Protein AF-A0A7Y9ARU5-F1 (afdb_monomer)

Foldseek 3Di:
DVVVVVVVVVPPPPDDDPVNVVVVCVVVVVVCVVCVVVVVVVLQVVLVVVQQVLQVVVVVQQVVCCVVPVFGQAQVQEAEDDAPPDHDPRHHYRYHDPQWDDWGKHDDDRKIKIWTQGPSRWIWIDMPPDPGIDTDPDHD

Nearest PDB structures (foldseek):
  4ok2-assembly1_B  TM=8.981E-01  e=3.020E+00  Saccharophagus degradans 2-40
  6iei-assembly1_A-2  TM=7.283E-01  e=8.000E+00  Borreliella burgdorferi B31
  6htn-assembly1_B  TM=4.972E-01  e=3.222E+00  Kordia periserrulae
  5mxc-assembly1_A-2  TM=4.533E-01  e=6.584E+00  Aleuria aurantia

Solvent-accessible surface area (backbone atoms only — not comparable to full-atom values): 7940 Å² total; per-residue (Å²): 120,72,72,63,59,57,57,63,59,72,78,64,73,84,69,86,51,72,66,58,56,49,54,51,52,50,53,52,46,58,51,44,67,60,46,50,63,54,51,53,51,53,51,33,52,50,14,45,53,48,19,47,51,50,38,51,52,46,47,54,54,45,54,50,44,23,70,78,64,78,43,67,63,56,52,86,28,63,42,74,29,79,71,57,100,74,64,60,93,81,48,49,61,39,70,66,57,94,43,37,75,52,69,36,53,33,51,50,97,92,40,42,29,38,16,17,32,13,68,62,71,50,25,29,33,38,39,75,90,48,100,53,80,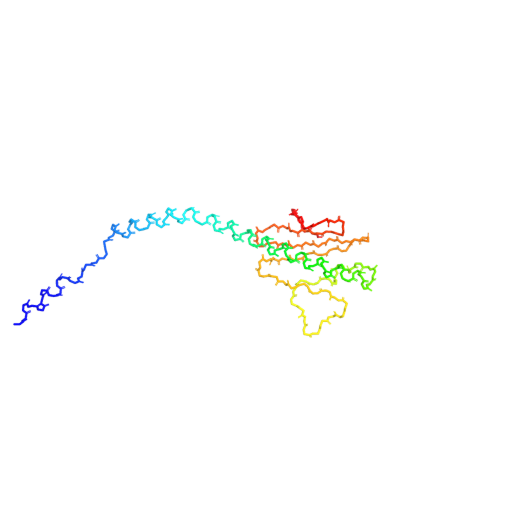39,82,41,97,61,77,82

Structure (mmCIF, N/CA/C/O backbone):
data_AF-A0A7Y9ARU5-F1
#
_entry.id   AF-A0A7Y9ARU5-F1
#
loop_
_atom_site.group_PDB
_atom_site.id
_atom_site.type_symbol
_atom_site.label_atom_id
_atom_site.label_alt_id
_atom_site.label_comp_id
_atom_site.label_asym_id
_atom_site.label_entity_id
_atom_site.label_seq_id
_atom_site.pdbx_PDB_ins_code
_atom_site.Cartn_x
_atom_site.Cartn_y
_atom_site.Cartn_z
_atom_site.occupancy
_atom_site.B_iso_or_equiv
_atom_site.auth_seq_id
_atom_site.auth_comp_id
_atom_site.auth_asym_id
_atom_site.auth_atom_id
_atom_site.pdbx_PDB_model_num
ATOM 1 N N . MET A 1 1 ? -63.548 -16.971 34.847 1.00 57.19 1 MET A N 1
ATOM 2 C CA . MET A 1 1 ? -62.427 -17.044 33.874 1.00 57.19 1 MET A CA 1
ATOM 3 C C . MET A 1 1 ? -61.653 -15.729 33.712 1.00 57.19 1 MET A C 1
ATOM 5 O O . MET A 1 1 ? -60.460 -15.797 33.456 1.00 57.19 1 MET A O 1
ATOM 9 N N . LEU A 1 2 ? -62.261 -14.554 33.930 1.00 60.12 2 LEU A N 1
ATOM 10 C CA . LEU A 1 2 ? -61.617 -13.236 33.751 1.00 60.12 2 LEU A CA 1
ATOM 11 C C . LEU A 1 2 ? -60.427 -12.928 34.691 1.00 60.12 2 LEU A C 1
ATOM 13 O O . LEU A 1 2 ? -59.527 -12.186 34.312 1.00 60.12 2 LEU A O 1
ATOM 17 N N . ALA A 1 3 ? -60.368 -13.526 35.887 1.00 61.88 3 ALA A N 1
ATOM 18 C CA . ALA A 1 3 ? -59.296 -13.262 36.858 1.00 61.88 3 ALA A CA 1
ATOM 19 C C . ALA A 1 3 ? -57.923 -13.844 36.459 1.00 61.88 3 ALA A C 1
ATOM 21 O O . ALA A 1 3 ? -56.889 -13.293 36.824 1.00 61.88 3 ALA A O 1
ATOM 22 N N . ARG A 1 4 ? -57.893 -14.933 35.674 1.00 62.75 4 ARG A N 1
ATOM 23 C CA . ARG A 1 4 ? -56.636 -15.553 35.209 1.00 62.75 4 ARG A CA 1
ATOM 24 C C . ARG A 1 4 ? -55.975 -14.772 34.070 1.00 62.75 4 ARG A C 1
ATOM 26 O O . ARG A 1 4 ? -54.759 -14.810 33.948 1.00 62.75 4 ARG A O 1
ATOM 33 N N . ILE A 1 5 ? -56.762 -14.034 33.284 1.00 65.19 5 ILE A N 1
ATOM 34 C CA . ILE A 1 5 ? -56.255 -13.219 32.171 1.00 65.19 5 ILE A CA 1
ATOM 35 C C . ILE A 1 5 ? -55.557 -11.955 32.698 1.00 65.19 5 ILE A C 1
ATOM 37 O O . ILE A 1 5 ? -54.497 -11.605 32.197 1.00 65.19 5 ILE A O 1
ATOM 41 N N . ARG A 1 6 ? -56.072 -11.331 33.772 1.00 64.81 6 ARG A N 1
ATOM 42 C CA . ARG A 1 6 ? -55.411 -10.175 34.415 1.00 64.81 6 ARG A CA 1
ATOM 43 C C . ARG A 1 6 ? -54.0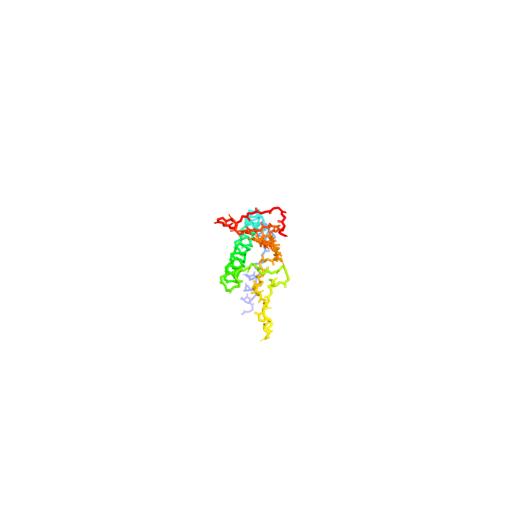70 -10.529 35.064 1.00 64.81 6 ARG A C 1
ATOM 45 O O . ARG A 1 6 ? -53.129 -9.761 34.937 1.00 64.81 6 ARG A O 1
ATOM 52 N N . LYS A 1 7 ? -53.954 -11.706 35.689 1.00 60.59 7 LYS A N 1
ATOM 53 C CA . LYS A 1 7 ? -52.691 -12.150 36.305 1.00 60.59 7 LYS A CA 1
ATOM 54 C C . LYS A 1 7 ? -51.593 -12.457 35.275 1.00 60.59 7 LYS A C 1
ATOM 56 O O . LYS A 1 7 ? -50.428 -12.227 35.544 1.00 60.59 7 LYS A O 1
ATOM 61 N N . ALA A 1 8 ? -51.963 -12.905 34.075 1.00 61.88 8 ALA A N 1
ATOM 62 C CA . ALA A 1 8 ? -51.006 -13.153 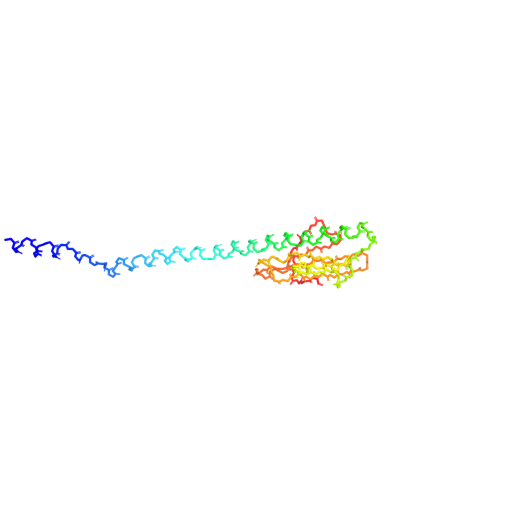32.995 1.00 61.88 8 ALA A CA 1
ATOM 63 C C . ALA A 1 8 ? -50.489 -11.873 32.301 1.00 61.88 8 ALA A C 1
ATOM 65 O O . ALA A 1 8 ? -49.524 -11.966 31.546 1.00 61.88 8 ALA A O 1
ATOM 66 N N . MET A 1 9 ? -51.134 -10.718 32.520 1.00 61.94 9 MET A N 1
ATOM 67 C CA . MET A 1 9 ? -50.693 -9.408 32.013 1.00 61.94 9 MET A CA 1
ATOM 68 C C . MET A 1 9 ? -49.781 -8.663 33.000 1.00 61.94 9 MET A C 1
ATOM 70 O O . MET A 1 9 ? -48.955 -7.881 32.555 1.00 61.94 9 MET A O 1
ATOM 74 N N . ASP A 1 10 ? -49.892 -8.930 34.304 1.00 59.16 10 ASP A N 1
ATOM 75 C CA . ASP A 1 10 ? -49.077 -8.286 35.353 1.00 59.16 10 ASP A CA 1
ATOM 76 C C . ASP A 1 10 ? -47.651 -8.878 35.434 1.00 59.16 10 ASP A C 1
ATOM 78 O O . ASP A 1 10 ? -46.692 -8.189 35.760 1.00 59.16 10 ASP A O 1
ATOM 82 N N . ASP A 1 11 ? -47.491 -10.150 35.049 1.00 60.47 11 ASP A N 1
ATOM 83 C CA . ASP A 1 11 ? -46.208 -10.872 35.088 1.00 60.47 11 ASP A CA 1
ATOM 84 C C . ASP A 1 11 ? -45.359 -10.719 33.800 1.00 60.47 11 ASP A C 1
ATOM 86 O O . ASP A 1 11 ? -44.356 -11.419 33.645 1.00 60.47 11 ASP A O 1
ATOM 90 N N . LYS A 1 12 ? -45.747 -9.863 32.836 1.00 63.22 12 LYS A N 1
ATOM 91 C CA . LYS A 1 12 ? -45.143 -9.860 31.482 1.00 63.22 12 LYS A CA 1
ATOM 92 C C . LYS A 1 12 ? -44.454 -8.583 31.002 1.00 63.22 12 LYS A C 1
ATOM 94 O O . LYS A 1 12 ? -43.782 -8.662 29.980 1.00 63.22 12 LYS A O 1
ATOM 99 N N . ASP A 1 13 ? -44.504 -7.484 31.746 1.00 64.31 13 ASP A N 1
ATOM 100 C CA . ASP A 1 13 ? -43.797 -6.248 31.378 1.00 64.31 13 ASP A CA 1
ATOM 101 C C . ASP A 1 13 ? -42.621 -5.963 32.327 1.00 64.31 13 ASP A C 1
ATOM 103 O O . ASP A 1 13 ? -42.549 -4.934 32.999 1.00 64.31 13 ASP A O 1
ATOM 107 N N . GLN A 1 14 ? -41.658 -6.890 32.379 1.00 71.75 14 GLN A N 1
ATOM 108 C CA . GLN A 1 14 ? -40.343 -6.612 32.965 1.00 71.75 14 GLN A CA 1
ATOM 109 C C . GLN A 1 14 ? -39.528 -5.769 31.972 1.00 71.75 14 GLN A C 1
ATOM 111 O O . GLN A 1 14 ? -38.852 -6.292 31.088 1.00 71.75 14 GLN A O 1
ATOM 116 N N . GLY A 1 15 ? -39.653 -4.445 32.074 1.00 75.19 15 GLY A N 1
ATOM 117 C CA . GLY A 1 15 ? -38.843 -3.500 31.305 1.00 75.19 15 GLY A CA 1
ATOM 118 C C . GLY A 1 15 ? -37.368 -3.519 31.724 1.00 75.19 15 GLY A C 1
ATOM 119 O O . GLY A 1 15 ? -37.046 -3.773 32.882 1.00 75.19 15 GLY A O 1
ATOM 120 N N . PHE A 1 16 ? -36.475 -3.208 30.779 1.00 79.19 16 PHE A N 1
ATOM 121 C CA . PHE A 1 16 ? -35.051 -2.982 31.051 1.00 79.19 16 PHE A CA 1
ATOM 122 C C . PHE A 1 16 ? -34.879 -1.843 32.060 1.00 79.19 16 PHE A C 1
ATOM 124 O O . PHE A 1 16 ? -35.439 -0.756 31.889 1.00 79.19 16 PHE A O 1
ATOM 131 N N . THR A 1 17 ? -34.071 -2.058 33.092 1.00 90.38 17 THR A N 1
ATOM 132 C CA . THR A 1 17 ? -33.745 -1.002 34.049 1.00 90.38 17 THR A CA 1
ATOM 133 C C . THR A 1 17 ? -32.682 -0.063 33.470 1.00 90.38 17 THR A C 1
ATOM 135 O O . THR A 1 17 ? -31.787 -0.465 32.722 1.00 90.38 17 THR A O 1
ATOM 138 N N . LEU A 1 18 ? -32.733 1.220 33.844 1.00 90.12 18 LEU A N 1
ATOM 139 C CA . LEU A 1 18 ? -31.705 2.192 33.444 1.00 90.12 18 LEU A CA 1
ATOM 140 C C . LEU A 1 18 ? -30.312 1.802 33.957 1.00 90.12 18 LEU A C 1
ATOM 142 O O . LEU A 1 18 ? -29.315 2.082 33.294 1.00 90.12 18 LEU A O 1
ATOM 146 N N . ILE A 1 19 ? -30.239 1.137 35.115 1.00 93.25 19 ILE A N 1
ATOM 147 C CA . ILE A 1 19 ? -28.971 0.684 35.691 1.00 93.25 19 ILE A CA 1
ATOM 148 C C . ILE A 1 19 ? -28.353 -0.470 34.889 1.00 93.25 19 ILE A C 1
ATOM 150 O O . ILE A 1 19 ? -27.136 -0.500 34.725 1.00 93.25 19 ILE A O 1
ATOM 154 N N . GLU A 1 20 ? -29.163 -1.367 34.316 1.00 90.75 20 GLU A N 1
ATOM 155 C CA . GLU A 1 20 ? -28.670 -2.436 33.436 1.00 90.75 20 GLU A CA 1
ATOM 156 C C . GLU A 1 20 ? -28.037 -1.863 32.169 1.00 90.75 20 GLU A C 1
ATOM 158 O O . GLU A 1 20 ? -26.917 -2.231 31.814 1.00 90.75 20 GLU A O 1
ATOM 163 N N . LEU A 1 21 ? -28.702 -0.903 31.520 1.00 91.56 21 LEU A N 1
ATOM 164 C CA . LEU A 1 21 ? -28.131 -0.246 30.344 1.00 91.56 21 LEU A CA 1
ATOM 165 C C . LEU A 1 21 ? -26.899 0.597 30.695 1.00 91.56 21 LEU A C 1
ATOM 167 O O . LEU A 1 21 ? -25.957 0.658 29.905 1.00 91.56 21 LEU A O 1
ATOM 171 N N . LEU A 1 22 ? -26.854 1.188 31.891 1.00 94.19 22 LEU A N 1
ATOM 172 C CA . LEU A 1 22 ? -25.695 1.942 32.366 1.00 94.19 22 LEU A CA 1
ATOM 173 C C . LEU A 1 22 ? -24.460 1.047 32.528 1.00 94.19 22 LEU A C 1
ATOM 175 O O . LEU A 1 22 ? -23.390 1.393 32.027 1.00 94.19 22 LEU A O 1
ATOM 179 N N . VAL A 1 23 ? -24.593 -0.115 33.175 1.00 95.56 23 VAL A N 1
ATOM 180 C CA . VAL A 1 23 ? -23.464 -1.045 33.358 1.00 95.56 23 VAL A CA 1
ATOM 181 C C . VAL A 1 23 ? -22.971 -1.577 32.011 1.00 95.56 23 VAL A C 1
ATOM 183 O O . VAL A 1 23 ? -21.762 -1.644 31.785 1.00 95.56 23 VAL A O 1
ATOM 186 N N . VAL A 1 24 ? -23.879 -1.882 31.078 1.00 96.25 24 VAL A N 1
ATOM 187 C CA . VAL A 1 24 ? -23.508 -2.325 29.724 1.00 96.25 24 VAL A CA 1
ATOM 188 C C . VAL A 1 24 ? -22.703 -1.252 28.992 1.00 96.25 24 VAL A C 1
ATOM 190 O O . VAL A 1 24 ? -21.652 -1.563 28.431 1.00 96.25 24 VAL A O 1
ATOM 193 N N . MET A 1 25 ? -23.143 0.010 29.042 1.00 96.12 25 MET A N 1
ATOM 194 C CA . MET A 1 25 ? -22.437 1.131 28.408 1.00 96.12 25 MET A CA 1
ATOM 195 C C . MET A 1 25 ? -21.031 1.337 28.989 1.00 96.12 25 MET A C 1
ATOM 197 O O . MET A 1 25 ? -20.091 1.622 28.247 1.00 96.12 25 MET A O 1
ATOM 201 N N . ILE A 1 26 ? -20.859 1.131 30.298 1.00 97.81 26 ILE A N 1
ATOM 202 C CA . ILE A 1 26 ? -19.541 1.181 30.946 1.00 97.81 26 ILE A CA 1
ATOM 203 C C . ILE A 1 26 ? -18.636 0.066 30.417 1.00 97.81 26 ILE A C 1
ATOM 205 O O . ILE A 1 26 ? -17.499 0.332 30.026 1.00 97.81 26 ILE A O 1
ATOM 209 N N . ILE A 1 27 ? -19.132 -1.173 30.359 1.00 97.56 27 ILE A N 1
ATOM 210 C CA . ILE A 1 27 ? -18.336 -2.316 29.898 1.00 97.56 27 ILE A CA 1
ATOM 211 C C . ILE A 1 27 ? -17.933 -2.138 28.427 1.00 97.56 27 ILE A C 1
ATOM 213 O O . ILE A 1 27 ? -16.747 -2.255 28.109 1.00 97.56 27 ILE A O 1
ATOM 217 N N . ILE A 1 28 ? -18.870 -1.795 27.530 1.00 97.56 28 ILE A N 1
ATOM 218 C CA . ILE A 1 28 ? -18.528 -1.551 26.117 1.00 97.56 28 ILE A CA 1
ATOM 219 C C . ILE A 1 28 ? -17.606 -0.337 25.960 1.00 97.56 28 ILE A C 1
ATOM 221 O O . ILE A 1 28 ? -16.758 -0.349 25.074 1.00 97.56 28 ILE A O 1
ATOM 225 N N . GLY A 1 29 ? -17.715 0.674 26.830 1.00 98.06 29 GLY A N 1
ATOM 226 C CA . GLY A 1 29 ? -16.826 1.834 26.844 1.00 98.06 29 GLY A CA 1
ATOM 227 C C . GLY A 1 29 ? -15.375 1.453 27.140 1.00 98.06 29 GLY A C 1
ATOM 228 O O . GLY A 1 29 ? -14.471 1.858 26.409 1.00 98.06 29 GLY A O 1
ATOM 229 N N . ILE A 1 30 ? -15.148 0.611 28.155 1.00 98.00 30 ILE A N 1
ATOM 230 C CA . ILE A 1 30 ? -13.810 0.102 28.502 1.00 98.00 30 ILE A CA 1
ATOM 231 C C . ILE A 1 30 ? -13.254 -0.758 27.358 1.00 98.00 30 ILE A C 1
ATOM 233 O O . ILE A 1 30 ? -12.109 -0.569 26.940 1.00 98.00 30 ILE A O 1
ATOM 237 N N . LEU A 1 31 ? -14.066 -1.665 26.804 1.00 98.06 31 LEU A N 1
ATOM 238 C CA . LEU A 1 31 ? -13.641 -2.514 25.689 1.00 98.06 31 LEU A CA 1
ATOM 239 C C . LEU A 1 31 ? -13.300 -1.687 24.442 1.00 98.06 31 LEU A C 1
ATOM 241 O O . LEU A 1 31 ? -12.257 -1.907 23.826 1.00 98.06 31 LEU A O 1
ATOM 245 N N . ALA A 1 32 ? -14.134 -0.704 24.091 1.00 98.00 32 ALA A N 1
ATOM 246 C CA . ALA A 1 32 ? -13.917 0.170 22.943 1.00 98.00 32 ALA A CA 1
ATOM 247 C C . ALA A 1 32 ? -12.650 1.023 23.099 1.00 98.00 32 ALA A C 1
ATOM 249 O O . ALA A 1 32 ? -11.897 1.164 22.134 1.00 98.00 32 ALA A O 1
ATOM 250 N N . ALA A 1 33 ? -12.364 1.531 24.302 1.00 97.50 33 ALA A N 1
ATOM 251 C CA . ALA A 1 33 ? -11.164 2.326 24.568 1.00 97.50 33 ALA A CA 1
ATOM 252 C C . ALA A 1 33 ? -9.861 1.566 24.251 1.00 97.50 33 ALA A C 1
ATOM 254 O O . ALA A 1 33 ? -8.913 2.159 23.737 1.00 97.50 33 ALA A O 1
ATOM 255 N N . ILE A 1 34 ? -9.820 0.251 24.497 1.00 96.94 34 ILE A N 1
ATOM 256 C CA . ILE A 1 34 ? -8.658 -0.602 24.190 1.00 96.94 34 ILE A CA 1
ATOM 257 C C . ILE A 1 34 ? -8.696 -1.088 22.729 1.00 96.94 34 ILE A C 1
ATOM 259 O O . ILE A 1 34 ? -7.669 -1.138 22.041 1.00 96.94 34 ILE A O 1
ATOM 263 N N . ALA A 1 35 ? -9.880 -1.440 22.227 1.00 97.44 35 ALA A N 1
ATOM 264 C CA . ALA A 1 35 ? -10.046 -2.050 20.910 1.00 97.44 35 ALA A CA 1
ATOM 265 C C . ALA A 1 35 ? -9.873 -1.058 19.748 1.00 97.44 35 ALA A C 1
ATOM 267 O O . ALA A 1 35 ? -9.276 -1.402 18.732 1.00 97.44 35 ALA A O 1
ATOM 268 N N . ILE A 1 36 ? -10.354 0.181 19.873 1.00 97.50 36 ILE A N 1
ATOM 269 C CA . ILE A 1 36 ? -10.297 1.174 18.788 1.00 97.50 36 ILE A CA 1
ATOM 270 C C . ILE A 1 36 ? -8.854 1.499 18.357 1.00 97.50 36 ILE A C 1
ATOM 272 O O . ILE A 1 36 ? -8.562 1.370 17.164 1.00 97.50 36 ILE A O 1
ATOM 276 N N . PRO A 1 37 ? -7.918 1.891 19.248 1.00 96.62 37 PRO A N 1
ATOM 277 C CA . PRO A 1 37 ? -6.566 2.248 18.815 1.00 96.62 37 PRO A CA 1
ATOM 278 C C . PRO A 1 37 ? -5.810 1.050 18.224 1.00 96.62 37 PRO A C 1
ATOM 280 O O . PRO A 1 37 ? -5.080 1.197 17.240 1.00 96.62 37 PRO A O 1
ATOM 283 N N . THR A 1 38 ? -6.012 -0.148 18.779 1.00 97.38 38 THR A N 1
ATOM 284 C CA . THR A 1 38 ? -5.380 -1.374 18.274 1.00 97.38 38 THR A CA 1
ATOM 285 C C . THR A 1 38 ? -5.922 -1.746 16.895 1.00 97.38 38 THR A C 1
ATOM 287 O O . THR A 1 38 ? -5.132 -2.009 15.987 1.00 97.38 38 THR A O 1
ATOM 290 N N . PHE A 1 39 ? -7.239 -1.671 16.692 1.00 97.12 39 PHE A N 1
ATOM 291 C CA . PHE A 1 39 ? -7.878 -1.888 15.395 1.00 97.12 39 PHE A CA 1
ATOM 292 C C . PHE A 1 39 ? -7.393 -0.894 14.331 1.00 97.12 39 PHE A C 1
ATOM 294 O O . PHE A 1 39 ? -7.029 -1.300 13.226 1.00 97.12 39 PHE A O 1
ATOM 301 N N . LEU A 1 40 ? -7.323 0.400 14.661 1.00 96.44 40 LEU A N 1
ATOM 302 C CA . LEU A 1 40 ? -6.836 1.427 13.735 1.00 96.44 40 LEU A CA 1
ATOM 303 C C . LEU A 1 40 ? -5.375 1.187 13.325 1.00 96.44 40 LEU A C 1
ATOM 305 O O . LEU A 1 40 ? -5.047 1.313 12.145 1.00 96.44 40 LEU A O 1
ATOM 309 N N . ASN A 1 41 ? -4.512 0.777 14.260 1.00 96.12 41 ASN A N 1
ATOM 310 C CA . ASN A 1 41 ? -3.123 0.426 13.957 1.00 96.12 41 ASN A CA 1
ATOM 311 C C . ASN A 1 41 ? -3.036 -0.801 13.030 1.00 96.12 41 ASN A C 1
ATOM 313 O O . ASN A 1 41 ? -2.331 -0.768 12.024 1.00 96.12 41 ASN A O 1
ATOM 317 N N . GLN A 1 42 ? -3.802 -1.862 13.308 1.00 96.94 42 GLN A N 1
ATOM 318 C CA . GLN A 1 42 ? -3.837 -3.045 12.437 1.00 96.94 42 GLN A CA 1
ATOM 319 C C . GLN A 1 42 ? -4.333 -2.706 11.027 1.00 96.94 42 GLN A C 1
ATOM 321 O O . GLN A 1 42 ? -3.755 -3.162 10.041 1.00 96.94 42 GLN A O 1
ATOM 326 N N . ARG A 1 43 ? -5.344 -1.839 10.913 1.00 96.31 43 ARG A N 1
ATOM 327 C CA . ARG A 1 43 ? -5.825 -1.347 9.619 1.00 96.31 43 ARG A CA 1
ATOM 328 C C . ARG A 1 43 ? -4.733 -0.594 8.855 1.00 96.31 43 ARG A C 1
ATOM 330 O O . ARG A 1 43 ? -4.533 -0.864 7.675 1.00 96.31 43 ARG A O 1
ATOM 337 N N . ASN A 1 44 ? -3.992 0.289 9.527 1.00 96.44 44 ASN A N 1
ATOM 338 C CA . ASN A 1 44 ? -2.883 1.025 8.913 1.00 96.44 44 ASN A CA 1
ATOM 339 C C . ASN A 1 44 ? -1.762 0.085 8.442 1.00 96.44 44 ASN A C 1
ATOM 341 O O . ASN A 1 44 ? -1.287 0.223 7.318 1.00 96.44 44 ASN A O 1
ATOM 345 N N . LYS A 1 45 ? -1.412 -0.937 9.236 1.00 95.81 45 LYS A N 1
ATOM 346 C CA . LYS A 1 45 ? -0.465 -1.988 8.820 1.00 95.81 45 LYS A CA 1
ATOM 347 C C . LYS A 1 45 ? -0.951 -2.763 7.594 1.00 95.81 45 LYS A C 1
ATOM 349 O O . LYS A 1 45 ? -0.143 -3.127 6.739 1.00 95.81 45 LYS A O 1
ATOM 354 N N . GLY A 1 46 ? -2.257 -3.012 7.497 1.00 96.44 46 GLY A N 1
ATOM 355 C CA . GLY A 1 46 ? -2.880 -3.602 6.313 1.00 96.44 46 GLY A CA 1
ATOM 356 C C . GLY A 1 46 ? -2.704 -2.719 5.077 1.00 96.44 46 GLY A C 1
ATOM 357 O O . GLY A 1 46 ? -2.286 -3.210 4.028 1.00 96.44 46 GLY A O 1
ATOM 358 N N . TYR A 1 47 ? -2.934 -1.410 5.215 1.00 96.31 47 TYR A N 1
ATOM 359 C CA . TYR A 1 47 ? -2.694 -0.449 4.137 1.00 96.31 47 TYR A CA 1
ATOM 360 C C . TYR A 1 47 ? -1.228 -0.425 3.693 1.00 96.31 47 TYR A C 1
ATOM 362 O O . TYR A 1 47 ? -0.954 -0.499 2.497 1.00 96.31 47 TYR A O 1
ATOM 370 N N . ASP A 1 48 ? -0.283 -0.437 4.635 1.00 95.88 48 ASP A N 1
ATOM 371 C CA . ASP A 1 48 ? 1.152 -0.459 4.326 1.00 95.88 48 ASP A CA 1
ATOM 372 C C . ASP A 1 48 ? 1.595 -1.752 3.649 1.00 95.88 48 ASP A C 1
ATOM 374 O O . ASP A 1 48 ? 2.421 -1.738 2.739 1.00 95.88 48 ASP A O 1
ATOM 378 N N . THR A 1 49 ? 1.048 -2.886 4.084 1.00 95.88 49 THR A N 1
ATOM 379 C CA . THR A 1 49 ? 1.337 -4.190 3.478 1.00 95.88 49 THR A CA 1
ATOM 380 C C . THR A 1 49 ? 0.869 -4.219 2.029 1.00 95.88 49 THR A C 1
ATOM 382 O O . THR A 1 49 ? 1.607 -4.673 1.154 1.00 95.88 49 THR A O 1
ATOM 385 N N . GLN A 1 50 ? -0.315 -3.668 1.763 1.00 95.12 50 GLN A N 1
ATOM 386 C CA . GLN A 1 50 ? -0.828 -3.547 0.407 1.00 95.12 50 GLN A CA 1
ATOM 387 C C . GLN A 1 50 ? -0.003 -2.565 -0.432 1.00 95.12 50 GLN A C 1
ATOM 389 O O . GLN A 1 50 ? 0.356 -2.893 -1.555 1.00 95.12 50 GLN A O 1
ATOM 394 N N . ALA A 1 51 ? 0.374 -1.406 0.115 1.00 95.06 51 ALA A N 1
ATOM 395 C CA . ALA A 1 51 ? 1.233 -0.447 -0.579 1.00 95.06 51 ALA A CA 1
ATOM 396 C C . ALA A 1 51 ? 2.585 -1.064 -0.971 1.00 95.06 51 ALA A C 1
ATOM 398 O O . ALA A 1 51 ? 3.046 -0.881 -2.093 1.00 95.06 51 ALA A O 1
ATOM 399 N N . LYS A 1 52 ? 3.198 -1.863 -0.087 1.00 94.81 52 LYS A N 1
ATOM 400 C CA . LYS A 1 52 ? 4.416 -2.623 -0.413 1.00 94.81 52 LYS A CA 1
ATOM 401 C C . LYS A 1 52 ? 4.199 -3.614 -1.552 1.00 94.81 52 LYS A C 1
ATOM 403 O O . LYS A 1 52 ? 5.087 -3.763 -2.384 1.00 94.81 52 LYS A O 1
ATOM 408 N N . ALA A 1 53 ? 3.066 -4.314 -1.566 1.00 93.81 53 ALA A N 1
ATOM 409 C CA . ALA A 1 53 ? 2.737 -5.252 -2.634 1.00 93.81 53 ALA A CA 1
ATOM 410 C C . ALA A 1 53 ? 2.567 -4.526 -3.977 1.00 93.81 53 ALA A C 1
ATOM 412 O O . ALA A 1 53 ? 3.143 -4.962 -4.969 1.00 93.81 53 ALA A O 1
ATOM 413 N N . ASP A 1 54 ? 1.872 -3.387 -3.985 1.00 93.88 54 ASP A N 1
ATOM 414 C CA . ASP A 1 54 ? 1.680 -2.561 -5.180 1.00 93.88 54 ASP A CA 1
ATOM 415 C C . ASP A 1 54 ? 3.019 -2.029 -5.728 1.00 93.88 54 ASP A C 1
ATOM 417 O O . ASP A 1 54 ? 3.251 -2.081 -6.933 1.00 93.88 54 ASP A O 1
ATOM 421 N N . VAL A 1 55 ? 3.937 -1.576 -4.861 1.00 94.44 55 VAL A N 1
ATOM 422 C CA . VAL A 1 55 ? 5.291 -1.143 -5.276 1.00 94.44 55 VAL A CA 1
ATOM 423 C C . VAL A 1 55 ? 6.094 -2.302 -5.858 1.00 94.44 55 VAL A C 1
ATOM 425 O O . VAL A 1 55 ? 6.787 -2.118 -6.853 1.00 94.44 55 VAL A O 1
ATOM 428 N N . ARG A 1 56 ? 6.012 -3.498 -5.259 1.00 93.62 56 ARG A N 1
ATOM 429 C CA . ARG A 1 56 ? 6.692 -4.690 -5.794 1.00 93.62 56 ARG A CA 1
ATOM 430 C C . ARG A 1 56 ? 6.144 -5.087 -7.155 1.00 93.62 56 ARG A C 1
ATOM 432 O O . ARG A 1 56 ? 6.928 -5.398 -8.038 1.00 93.62 56 ARG A O 1
ATOM 439 N N . ALA A 1 57 ? 4.824 -5.046 -7.325 1.00 92.62 57 ALA A N 1
ATOM 440 C CA . ALA A 1 57 ? 4.201 -5.291 -8.619 1.00 92.62 57 ALA A CA 1
ATOM 441 C C . ALA A 1 57 ? 4.690 -4.269 -9.656 1.00 92.62 57 ALA A C 1
ATOM 443 O O . ALA A 1 57 ? 5.094 -4.658 -10.744 1.00 92.62 57 ALA A O 1
ATOM 444 N N . ALA A 1 58 ? 4.751 -2.983 -9.289 1.00 93.06 58 ALA A N 1
ATOM 445 C CA . ALA A 1 58 ? 5.308 -1.948 -10.155 1.00 93.06 58 ALA A CA 1
ATOM 446 C C . ALA A 1 58 ? 6.764 -2.230 -10.543 1.00 93.06 58 ALA A C 1
ATOM 448 O O . ALA A 1 58 ? 7.093 -2.162 -11.722 1.00 93.06 58 ALA A O 1
ATOM 449 N N . GLN A 1 59 ? 7.612 -2.597 -9.579 1.00 93.31 59 GLN A N 1
ATOM 450 C CA . GLN A 1 59 ? 8.989 -3.008 -9.847 1.00 93.31 59 GLN A CA 1
ATOM 451 C C . GLN A 1 59 ? 9.041 -4.162 -10.848 1.00 93.31 59 GLN A C 1
ATOM 453 O O . GLN A 1 59 ? 9.734 -4.045 -11.846 1.00 93.31 59 GLN A O 1
ATOM 458 N N . THR A 1 60 ? 8.291 -5.245 -10.635 1.00 93.38 60 THR A N 1
ATOM 459 C CA . THR A 1 60 ? 8.308 -6.397 -11.550 1.00 93.38 60 THR A CA 1
ATOM 460 C C . THR A 1 60 ? 7.973 -6.004 -12.989 1.00 93.38 60 THR A C 1
ATOM 462 O O . THR A 1 60 ? 8.670 -6.429 -13.908 1.00 93.38 60 THR A O 1
ATOM 465 N N . GLU A 1 61 ? 6.963 -5.162 -13.197 1.00 93.19 61 GLU A N 1
ATOM 466 C CA . GLU A 1 61 ? 6.596 -4.683 -14.536 1.00 93.19 61 GLU A CA 1
ATOM 467 C C . GLU A 1 61 ? 7.677 -3.771 -15.144 1.00 93.19 61 GLU A C 1
ATOM 469 O O . GLU A 1 61 ? 7.989 -3.879 -16.328 1.00 93.19 61 GLU A O 1
ATOM 474 N N . ILE A 1 62 ? 8.297 -2.903 -14.336 1.00 93.31 62 ILE A N 1
ATOM 475 C CA . ILE A 1 62 ? 9.390 -2.017 -14.771 1.00 93.31 62 ILE A CA 1
ATOM 476 C C . ILE A 1 62 ? 10.639 -2.824 -15.167 1.00 93.31 62 ILE A C 1
ATOM 478 O O . ILE A 1 62 ? 11.258 -2.531 -16.189 1.00 93.31 62 ILE A O 1
ATOM 482 N N . GLU A 1 63 ? 11.001 -3.854 -14.400 1.00 92.38 63 GLU A N 1
ATOM 483 C CA . GLU A 1 63 ? 12.133 -4.736 -14.727 1.00 92.38 63 GLU A CA 1
ATOM 484 C C . GLU A 1 63 ? 11.844 -5.597 -15.968 1.00 92.38 63 GLU A C 1
ATOM 486 O O . GLU A 1 63 ? 12.724 -5.837 -16.800 1.00 92.38 63 GLU A O 1
ATOM 491 N N . THR A 1 64 ? 10.593 -6.038 -16.129 1.00 93.00 64 THR A N 1
ATOM 492 C CA . THR A 1 64 ? 10.155 -6.761 -17.335 1.00 93.00 64 THR A CA 1
ATOM 493 C C . THR A 1 64 ? 10.301 -5.865 -18.562 1.00 93.00 64 THR 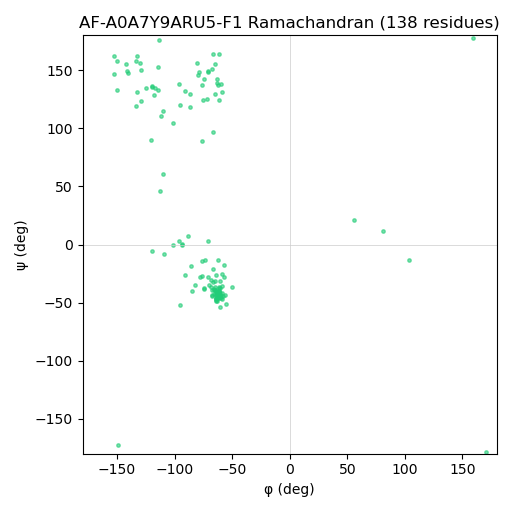A C 1
ATOM 495 O O . THR A 1 64 ? 10.908 -6.260 -19.553 1.00 93.00 64 THR A O 1
ATOM 498 N N . TRP A 1 65 ? 9.869 -4.608 -18.459 1.00 93.44 65 TRP A N 1
ATOM 499 C CA . TRP A 1 65 ? 10.053 -3.622 -19.516 1.00 93.44 65 TRP A CA 1
ATOM 500 C C . TRP A 1 65 ? 11.520 -3.408 -19.889 1.00 93.44 65 TRP A C 1
ATOM 502 O O . TRP A 1 65 ? 11.850 -3.335 -21.075 1.00 93.44 65 TRP A O 1
ATOM 512 N N . PHE A 1 66 ? 12.405 -3.304 -18.893 1.00 92.94 66 PHE A N 1
ATOM 513 C CA . PHE A 1 66 ? 1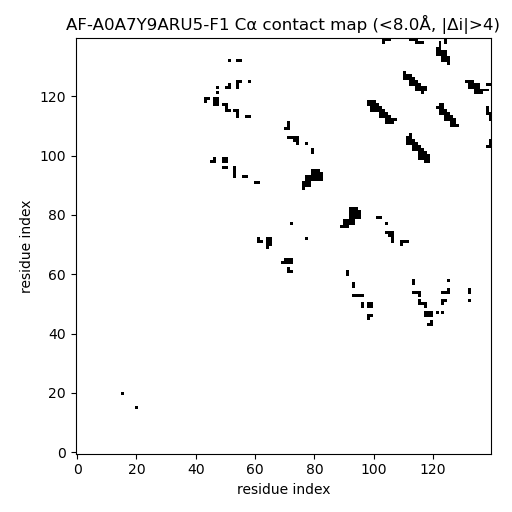3.840 -3.165 -19.130 1.00 92.94 66 PHE A CA 1
ATOM 514 C C . PHE A 1 66 ? 14.409 -4.378 -19.876 1.00 92.94 66 PHE A C 1
ATOM 516 O O . PHE A 1 66 ? 15.252 -4.214 -20.754 1.00 92.94 66 PHE A O 1
ATOM 523 N N . THR A 1 67 ? 13.920 -5.581 -19.572 1.00 93.50 67 THR A N 1
ATOM 524 C CA . THR A 1 67 ? 14.338 -6.814 -20.255 1.00 93.50 67 THR A CA 1
ATOM 525 C C . THR A 1 67 ? 14.016 -6.769 -21.752 1.00 93.50 67 THR A C 1
ATOM 527 O O . THR A 1 67 ? 14.856 -7.157 -22.564 1.00 93.50 67 THR A O 1
ATOM 530 N N . ASP A 1 68 ? 12.851 -6.234 -22.121 1.00 92.88 68 ASP A N 1
ATOM 531 C CA . ASP A 1 68 ? 12.405 -6.168 -23.518 1.00 92.88 68 ASP A CA 1
ATOM 532 C C . ASP A 1 68 ? 13.001 -4.978 -24.291 1.00 92.88 68 ASP A C 1
ATOM 534 O O . ASP A 1 68 ? 13.295 -5.087 -25.482 1.00 92.88 68 ASP A O 1
ATOM 538 N N . ASN A 1 69 ? 13.194 -3.834 -23.625 1.00 91.50 69 ASN A N 1
ATOM 539 C CA . ASN A 1 69 ? 13.541 -2.561 -24.274 1.00 91.50 69 ASN A CA 1
ATOM 540 C C . ASN A 1 69 ? 14.983 -2.100 -24.016 1.00 91.50 69 ASN A C 1
ATOM 542 O O . ASN A 1 69 ? 15.417 -1.104 -24.593 1.00 91.50 69 ASN A O 1
ATOM 546 N N . GLN A 1 70 ? 15.717 -2.780 -23.130 1.00 92.38 70 GLN A N 1
ATOM 547 C CA . GLN A 1 70 ? 17.063 -2.407 -22.664 1.00 92.38 70 GLN A CA 1
ATOM 548 C C . GLN A 1 70 ? 17.161 -0.990 -22.068 1.00 92.38 70 GLN A C 1
ATOM 550 O O . GLN A 1 70 ? 18.240 -0.401 -21.990 1.00 92.38 70 GLN A O 1
ATOM 555 N N . ALA A 1 71 ? 16.028 -0.430 -21.643 1.00 91.94 71 ALA A N 1
ATOM 556 C CA . ALA A 1 71 ? 15.920 0.885 -21.030 1.00 91.94 71 ALA A CA 1
ATOM 557 C C . ALA A 1 71 ? 14.708 0.924 -20.096 1.00 91.94 71 ALA A C 1
ATOM 559 O O . ALA A 1 71 ? 13.693 0.285 -20.368 1.00 91.94 71 ALA A O 1
ATOM 560 N N . TYR A 1 72 ? 14.797 1.688 -19.006 1.00 93.69 72 TYR A N 1
ATOM 561 C CA . TYR A 1 72 ? 13.657 1.898 -18.116 1.00 93.69 72 TYR A CA 1
ATOM 562 C C . TYR A 1 72 ? 12.596 2.789 -18.784 1.00 93.69 72 TYR A C 1
ATOM 564 O O . TYR A 1 72 ? 12.939 3.665 -19.585 1.00 93.69 72 TYR A O 1
ATOM 572 N N . PRO A 1 73 ? 11.303 2.591 -18.470 1.00 93.38 73 PRO A N 1
ATOM 573 C CA . PRO A 1 73 ? 10.224 3.369 -19.063 1.00 93.38 73 PRO A CA 1
ATOM 574 C C . PRO A 1 73 ? 10.358 4.849 -18.685 1.00 93.38 73 PRO A C 1
ATOM 576 O O . PRO A 1 73 ? 10.708 5.184 -17.556 1.00 93.38 73 PRO A O 1
ATOM 579 N N . ALA A 1 74 ? 10.046 5.769 -19.598 1.00 92.56 74 ALA A N 1
ATOM 580 C CA . ALA A 1 74 ? 10.025 7.195 -19.266 1.00 92.56 74 ALA A CA 1
ATOM 581 C C . ALA A 1 74 ? 8.919 7.508 -18.232 1.00 92.56 74 ALA A C 1
ATOM 583 O O . ALA A 1 74 ? 7.908 6.808 -18.174 1.00 92.56 74 ALA A O 1
ATOM 584 N N . SER A 1 75 ? 9.053 8.591 -17.452 1.00 86.00 75 SER A N 1
ATOM 585 C CA . SER A 1 75 ? 8.154 8.905 -16.318 1.00 86.00 75 SER A CA 1
ATOM 586 C C . SER A 1 75 ? 6.654 9.015 -16.666 1.00 86.00 75 SER A C 1
ATOM 588 O O . SER A 1 75 ? 5.812 8.910 -15.783 1.00 86.00 75 SER A O 1
ATOM 590 N N . GLY A 1 76 ? 6.296 9.181 -17.944 1.00 87.06 76 GLY A N 1
ATOM 591 C CA . GLY A 1 76 ? 4.905 9.199 -18.424 1.00 87.06 76 GLY A CA 1
ATOM 592 C C . GLY A 1 76 ? 4.354 7.852 -18.909 1.00 87.06 76 GLY A C 1
ATOM 593 O O . GLY A 1 76 ? 3.214 7.799 -19.363 1.00 87.06 76 GLY A O 1
ATOM 594 N N . LYS A 1 77 ? 5.151 6.779 -18.871 1.00 91.25 77 LYS A N 1
ATOM 595 C CA . LYS A 1 77 ? 4.779 5.448 -19.381 1.00 91.25 77 LYS A CA 1
ATOM 596 C C . LYS A 1 77 ? 4.369 4.470 -18.286 1.00 91.25 77 LYS A C 1
ATOM 598 O O . LYS A 1 77 ? 4.004 3.347 -18.601 1.00 91.25 77 LYS A O 1
ATOM 603 N N . VAL A 1 78 ? 4.390 4.886 -17.022 1.00 93.31 78 VAL A N 1
ATOM 604 C CA . VAL A 1 78 ? 3.883 4.097 -15.893 1.00 93.31 78 VAL A CA 1
ATOM 605 C C . VAL A 1 78 ? 2.619 4.763 -15.374 1.00 93.31 78 VAL A C 1
ATOM 607 O O . VAL A 1 78 ? 2.651 5.884 -14.871 1.00 93.31 78 VAL A O 1
ATOM 610 N N . VAL A 1 79 ? 1.491 4.073 -15.507 1.00 91.62 79 VAL A N 1
ATOM 611 C CA . VAL A 1 79 ? 0.172 4.573 -15.122 1.00 91.62 79 VAL A CA 1
ATOM 612 C C . VAL A 1 79 ? -0.367 3.748 -13.966 1.00 91.62 79 VAL A C 1
ATOM 614 O O . VAL A 1 79 ? -0.369 2.520 -14.002 1.00 91.62 79 VAL A O 1
ATOM 617 N N . TYR A 1 80 ? -0.873 4.433 -12.943 1.00 91.19 80 TYR A N 1
ATOM 618 C CA . TYR A 1 80 ? -1.503 3.796 -11.794 1.00 91.19 80 TYR A CA 1
ATOM 619 C C . TYR A 1 80 ? -3.020 3.870 -11.887 1.00 91.19 80 TYR A C 1
ATOM 621 O O . TYR A 1 80 ? -3.630 4.917 -11.670 1.00 91.19 80 TYR A O 1
ATOM 629 N N . GLY A 1 81 ? -3.636 2.745 -12.222 1.00 88.25 81 GLY A N 1
ATOM 630 C CA . GLY A 1 81 ? -5.056 2.682 -12.513 1.00 88.25 81 GLY A CA 1
ATOM 631 C C . GLY A 1 81 ? -5.420 1.452 -13.337 1.00 88.25 81 GLY A C 1
ATOM 632 O O . GLY A 1 81 ? -4.552 0.650 -13.682 1.00 88.25 81 GLY A O 1
ATOM 633 N N . PRO A 1 82 ? -6.716 1.261 -13.620 1.00 87.00 82 PRO A N 1
ATOM 634 C CA . PRO A 1 82 ? -7.140 0.202 -14.520 1.00 87.00 82 PRO A CA 1
ATOM 635 C C . PRO A 1 82 ? -6.569 0.446 -15.919 1.00 87.00 82 PRO A C 1
ATOM 637 O O . PRO A 1 82 ? -6.572 1.577 -16.408 1.00 87.00 82 PRO A O 1
ATOM 640 N N . ALA A 1 83 ? -6.118 -0.624 -16.572 1.00 87.50 83 ALA A N 1
ATOM 641 C CA . ALA A 1 83 ? -5.817 -0.562 -17.993 1.00 87.50 83 ALA A CA 1
ATOM 642 C C . ALA A 1 83 ? -7.110 -0.236 -18.771 1.00 87.50 83 ALA A C 1
ATOM 644 O O . ALA A 1 83 ? -8.170 -0.787 -18.447 1.00 87.50 83 ALA A O 1
ATOM 645 N N . PRO A 1 84 ? -7.064 0.660 -19.771 1.00 89.12 84 PRO A N 1
ATOM 646 C CA . PRO A 1 84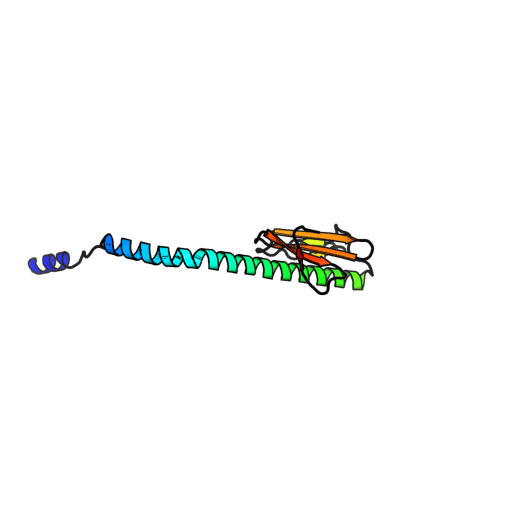 ? -8.202 0.902 -20.649 1.00 89.12 84 PRO A CA 1
ATOM 647 C C . PRO A 1 84 ? -8.485 -0.336 -21.514 1.00 89.12 84 PRO A C 1
ATOM 649 O O . PRO A 1 84 ? -7.632 -1.209 -21.662 1.00 89.12 84 PRO A O 1
ATOM 652 N N . ALA A 1 85 ? -9.670 -0.398 -22.130 1.00 89.06 85 ALA A N 1
ATOM 653 C CA . ALA A 1 85 ? -10.064 -1.524 -22.990 1.00 89.06 85 ALA A CA 1
ATOM 654 C C . ALA A 1 85 ? -9.090 -1.763 -24.161 1.00 89.06 85 ALA A C 1
ATOM 656 O O . ALA A 1 85 ? -8.934 -2.890 -24.621 1.00 89.06 85 ALA A O 1
ATOM 657 N N . THR A 1 86 ? -8.415 -0.705 -24.611 1.00 91.00 86 THR A N 1
ATOM 658 C CA . THR A 1 86 ? -7.327 -0.744 -25.591 1.00 91.00 86 THR A CA 1
ATOM 659 C C . THR A 1 86 ? -6.064 -0.156 -24.954 1.00 91.00 86 THR A C 1
ATOM 661 O O . THR A 1 86 ? -5.878 1.066 -25.001 1.00 91.00 86 THR A O 1
ATOM 664 N N . PRO A 1 87 ? -5.223 -0.981 -24.305 1.00 86.44 87 PRO A N 1
ATOM 665 C CA . PRO A 1 87 ? -3.979 -0.527 -23.695 1.00 86.44 87 PRO A CA 1
ATOM 666 C C . PRO A 1 87 ? -3.058 0.095 -24.741 1.00 86.44 87 PRO A C 1
ATOM 668 O O . PRO A 1 87 ? -2.923 -0.428 -25.850 1.00 86.44 87 PRO A O 1
ATOM 671 N N . ALA A 1 88 ? -2.408 1.204 -24.392 1.00 87.00 88 ALA A N 1
ATOM 672 C CA . ALA A 1 88 ? -1.314 1.699 -25.212 1.00 87.00 88 ALA A CA 1
ATOM 673 C C . ALA A 1 88 ? -0.178 0.668 -25.174 1.00 87.00 88 ALA A C 1
ATOM 675 O O . ALA A 1 88 ? 0.228 0.247 -24.095 1.00 87.00 88 ALA A O 1
ATOM 676 N N . ALA A 1 89 ? 0.328 0.275 -26.347 1.00 81.50 89 ALA A N 1
ATOM 677 C CA . ALA A 1 89 ? 1.365 -0.754 -26.466 1.00 81.50 89 ALA A CA 1
ATOM 678 C C . ALA A 1 89 ? 2.657 -0.403 -25.708 1.00 81.50 89 ALA A C 1
ATOM 680 O O . ALA A 1 89 ? 3.398 -1.287 -25.305 1.00 81.50 89 ALA A O 1
ATOM 681 N N . ASP A 1 90 ? 2.898 0.891 -25.499 1.00 87.94 90 ASP A N 1
ATOM 682 C CA . ASP A 1 90 ? 4.105 1.429 -24.887 1.00 87.94 90 ASP A CA 1
ATOM 683 C C . ASP A 1 90 ? 3.784 2.067 -23.520 1.00 87.94 90 ASP A C 1
ATOM 685 O O . ASP A 1 90 ? 4.132 3.218 -23.256 1.00 87.94 90 ASP A O 1
ATOM 689 N N . THR A 1 91 ? 3.000 1.395 -22.671 1.00 91.31 91 THR A N 1
ATOM 690 C CA . THR A 1 91 ? 2.626 1.889 -21.332 1.00 91.31 91 THR A CA 1
ATOM 691 C C . THR A 1 91 ? 2.392 0.736 -20.361 1.00 91.31 91 THR A C 1
ATOM 693 O O . THR A 1 91 ? 1.652 -0.199 -20.651 1.00 91.31 91 THR A O 1
ATOM 696 N N . ILE A 1 92 ? 2.979 0.845 -19.174 1.00 93.00 92 ILE A N 1
ATOM 697 C CA . ILE A 1 92 ? 2.775 -0.061 -18.048 1.00 93.00 92 ILE A CA 1
ATOM 698 C C . ILE A 1 92 ? 1.565 0.413 -17.249 1.00 93.00 92 ILE A C 1
ATOM 700 O O . ILE A 1 92 ? 1.490 1.574 -16.839 1.00 93.00 92 ILE A O 1
ATOM 704 N N . TYR A 1 93 ? 0.641 -0.503 -16.971 1.00 91.88 93 TYR A N 1
ATOM 705 C CA . TYR A 1 93 ? -0.530 -0.244 -16.140 1.00 91.88 93 TYR A CA 1
ATOM 706 C C . TYR A 1 93 ? -0.429 -1.025 -14.836 1.00 91.88 93 TYR A C 1
ATOM 708 O O . TYR A 1 93 ? -0.577 -2.244 -14.809 1.00 91.88 93 TYR A O 1
ATOM 716 N N . ILE A 1 94 ? -0.228 -0.310 -13.734 1.00 91.75 94 ILE A N 1
ATOM 717 C CA . ILE A 1 94 ? -0.217 -0.892 -12.395 1.00 91.75 94 ILE A CA 1
ATOM 718 C C . ILE A 1 94 ? -1.602 -0.728 -11.786 1.00 91.75 94 ILE A C 1
ATOM 720 O O . ILE A 1 94 ? -2.098 0.389 -11.608 1.00 91.75 94 ILE A O 1
ATOM 724 N N . LYS A 1 95 ? -2.236 -1.850 -11.437 1.00 88.94 95 LYS A N 1
ATOM 725 C CA . LYS A 1 95 ? -3.574 -1.837 -10.845 1.00 88.94 95 LYS A CA 1
ATOM 726 C C . LYS A 1 95 ? -3.560 -1.075 -9.521 1.00 88.94 95 LYS A C 1
ATOM 728 O O . LYS A 1 95 ? -2.851 -1.439 -8.586 1.00 88.94 95 LYS A O 1
ATOM 733 N N . LYS A 1 96 ? -4.422 -0.062 -9.421 1.00 89.38 96 LYS A N 1
ATOM 734 C CA . LYS A 1 96 ? -4.631 0.668 -8.173 1.00 89.38 96 LYS A CA 1
ATOM 735 C C . LYS A 1 96 ? -5.384 -0.175 -7.148 1.00 89.38 96 LYS A C 1
ATOM 737 O O . LYS A 1 96 ? -6.491 -0.644 -7.419 1.00 89.38 96 LYS A O 1
ATOM 742 N N . SER A 1 97 ? -4.801 -0.321 -5.962 1.00 89.50 97 SER A N 1
ATOM 743 C CA . SER A 1 97 ? -5.476 -0.911 -4.812 1.00 89.50 97 SER A CA 1
ATOM 744 C C . SER A 1 97 ? -6.396 0.094 -4.112 1.00 89.50 97 SER A C 1
ATOM 746 O O . SER A 1 97 ? -6.224 1.309 -4.178 1.00 89.50 97 SER A O 1
ATOM 748 N N . THR A 1 98 ? -7.399 -0.409 -3.394 1.00 91.56 98 THR A N 1
ATOM 749 C CA . THR A 1 98 ? -8.287 0.416 -2.561 1.00 91.56 98 THR A CA 1
ATOM 750 C C . THR A 1 98 ? -7.613 0.911 -1.283 1.00 91.56 98 THR A C 1
ATOM 752 O O . THR A 1 98 ? -8.164 1.782 -0.610 1.00 91.56 98 THR A O 1
ATOM 755 N N . SER A 1 99 ? -6.458 0.351 -0.923 1.00 91.94 99 SER A N 1
ATOM 756 C CA . SER A 1 99 ? -5.713 0.648 0.309 1.00 91.94 99 SER A CA 1
ATOM 757 C C . SER A 1 99 ? -4.596 1.680 0.125 1.00 91.94 99 SER A C 1
ATOM 759 O O . SER A 1 99 ? -3.858 1.978 1.062 1.00 91.94 99 SER A O 1
ATOM 761 N N . THR A 1 100 ? -4.471 2.225 -1.078 1.00 92.94 100 THR A N 1
ATOM 762 C CA . THR A 1 100 ? -3.392 3.114 -1.505 1.00 92.94 100 THR A CA 1
ATOM 763 C C . THR A 1 100 ? -3.976 4.372 -2.142 1.00 92.94 100 THR A C 1
ATOM 765 O O . THR A 1 100 ? -5.069 4.365 -2.718 1.00 92.94 100 THR A O 1
ATOM 768 N N . ASP A 1 101 ? -3.251 5.479 -2.022 1.00 91.88 101 ASP A N 1
ATOM 769 C CA . ASP A 1 101 ? -3.704 6.784 -2.504 1.00 91.88 101 ASP A CA 1
ATOM 770 C C . ASP A 1 101 ? -3.160 7.087 -3.899 1.00 91.88 101 ASP A C 1
ATOM 772 O O . ASP A 1 101 ? -3.929 7.398 -4.815 1.00 91.88 101 ASP A O 1
ATOM 776 N N . SER A 1 102 ? -1.847 6.962 -4.075 1.00 91.00 102 SER A N 1
ATOM 777 C CA . SER A 1 102 ? -1.146 7.307 -5.311 1.00 91.00 102 SER A CA 1
ATOM 778 C C . SER A 1 102 ? 0.093 6.444 -5.513 1.00 91.00 102 SER A C 1
ATOM 780 O O . SER A 1 102 ? 0.654 5.918 -4.553 1.00 91.00 102 SER A O 1
ATOM 782 N N . LEU A 1 103 ? 0.531 6.347 -6.766 1.00 93.00 103 LEU A N 1
ATOM 783 C CA . LEU A 1 103 ? 1.842 5.843 -7.156 1.00 93.00 103 LEU A CA 1
ATOM 784 C C . LEU A 1 103 ? 2.564 6.969 -7.898 1.00 93.00 103 LEU A C 1
ATOM 786 O O . LEU A 1 103 ? 1.948 7.653 -8.715 1.00 93.00 103 LEU A O 1
ATOM 790 N N . ALA A 1 104 ? 3.841 7.161 -7.597 1.00 93.31 104 ALA A N 1
ATOM 791 C CA . ALA A 1 104 ? 4.735 8.061 -8.307 1.00 93.31 104 ALA A CA 1
ATOM 792 C C . ALA A 1 104 ? 5.900 7.253 -8.879 1.00 93.31 104 ALA A C 1
ATOM 794 O O . ALA A 1 104 ? 6.458 6.392 -8.194 1.00 93.31 104 ALA A O 1
ATOM 795 N N . TYR A 1 105 ? 6.240 7.527 -10.132 1.00 94.69 105 TYR A N 1
ATOM 796 C CA . TYR A 1 105 ? 7.330 6.884 -10.847 1.00 94.69 105 TYR A CA 1
ATOM 797 C C . TYR A 1 105 ? 8.179 7.949 -11.537 1.00 94.69 105 TYR A C 1
ATOM 799 O O . TYR A 1 105 ? 7.649 8.807 -12.246 1.00 94.69 105 TYR A O 1
ATOM 807 N N . THR A 1 106 ? 9.491 7.855 -11.354 1.00 93.31 106 THR A N 1
ATOM 808 C CA . THR A 1 106 ? 10.470 8.766 -11.940 1.00 93.31 106 THR A CA 1
ATOM 809 C C . THR A 1 106 ? 11.607 7.944 -12.536 1.00 93.31 106 THR A C 1
ATOM 811 O O . THR A 1 106 ? 12.296 7.221 -11.817 1.00 93.31 106 T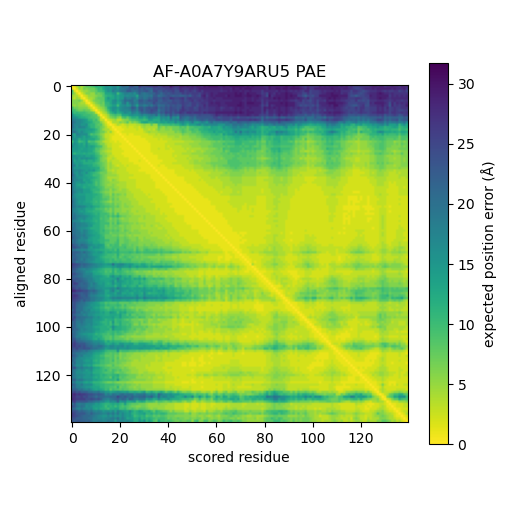HR A O 1
ATOM 814 N N . SER A 1 107 ? 11.818 8.064 -13.848 1.00 92.69 107 SER A N 1
ATOM 815 C CA . SER A 1 107 ? 13.009 7.522 -14.510 1.00 92.69 107 SER A CA 1
ATOM 816 C C . SER A 1 107 ? 14.209 8.423 -14.228 1.00 92.69 107 SER A C 1
ATOM 818 O O . SER A 1 107 ? 14.104 9.648 -14.304 1.00 92.69 107 SER A O 1
ATOM 820 N N . THR A 1 108 ? 15.361 7.827 -13.942 1.00 87.81 108 THR A N 1
ATOM 821 C CA . THR A 1 108 ? 16.646 8.525 -13.808 1.00 87.81 108 THR A CA 1
ATOM 822 C C . THR A 1 108 ? 17.592 8.088 -14.931 1.00 87.81 108 THR A C 1
ATOM 824 O O . THR A 1 108 ? 17.245 7.235 -15.750 1.00 87.81 108 THR A O 1
ATOM 827 N N . ASN A 1 109 ? 18.788 8.681 -15.016 1.00 85.56 109 ASN A N 1
ATOM 828 C CA . ASN A 1 109 ? 19.797 8.256 -15.990 1.00 85.56 109 ASN A CA 1
ATOM 829 C C . ASN A 1 109 ? 20.287 6.838 -15.662 1.00 85.56 109 ASN A C 1
ATOM 831 O O . ASN A 1 109 ? 21.168 6.667 -14.824 1.00 85.56 109 ASN A O 1
ATOM 835 N N . GLY A 1 110 ? 19.708 5.842 -16.334 1.00 83.69 110 GLY A N 1
ATOM 836 C CA . GLY A 1 110 ? 20.057 4.430 -16.166 1.00 83.69 110 GLY A CA 1
ATOM 837 C C . GLY A 1 110 ? 19.416 3.747 -14.956 1.00 83.69 110 GLY A C 1
ATOM 838 O O . GLY A 1 110 ? 19.817 2.637 -14.629 1.00 83.69 110 GLY A O 1
ATOM 839 N N . GLY A 1 111 ? 18.431 4.378 -14.311 1.00 91.75 111 GLY A N 1
ATOM 840 C CA . GLY A 1 111 ? 17.746 3.845 -13.133 1.00 91.75 111 GLY A CA 1
ATOM 841 C C . GLY A 1 111 ? 16.293 4.303 -13.041 1.00 91.75 111 GLY A C 1
ATOM 842 O O . GLY A 1 111 ? 15.764 4.962 -13.944 1.00 91.75 111 GLY A O 1
ATOM 843 N N . TYR A 1 112 ? 15.647 3.981 -11.923 1.00 93.75 112 TYR A N 1
ATOM 844 C CA . TYR A 1 112 ? 14.290 4.442 -11.643 1.00 93.75 112 TYR A CA 1
ATOM 845 C C . TYR A 1 112 ? 14.006 4.542 -10.146 1.00 93.75 112 TYR A C 1
ATOM 847 O O . TYR A 1 112 ? 14.678 3.946 -9.306 1.00 93.75 112 TYR A O 1
ATOM 855 N N . CYS A 1 113 ? 12.958 5.289 -9.815 1.00 93.75 113 CYS A N 1
ATOM 856 C CA . CYS A 1 113 ? 12.338 5.309 -8.501 1.00 93.75 113 CYS A CA 1
ATOM 857 C C . CYS A 1 113 ? 10.833 5.111 -8.680 1.00 93.75 113 CYS A C 1
ATOM 859 O O . CYS A 1 113 ? 10.187 5.891 -9.379 1.00 93.75 113 CYS A O 1
ATOM 861 N N . ALA A 1 114 ? 10.271 4.091 -8.037 1.00 94.56 114 ALA A N 1
ATOM 862 C CA . ALA A 1 114 ? 8.830 3.889 -7.933 1.00 94.56 114 ALA A CA 1
ATOM 863 C C . ALA A 1 114 ? 8.408 3.959 -6.463 1.00 94.56 114 ALA A C 1
ATOM 865 O O . ALA A 1 114 ? 9.041 3.358 -5.595 1.00 94.56 114 ALA A O 1
ATOM 866 N N . SER A 1 115 ? 7.331 4.680 -6.162 1.00 95.00 115 SER A N 1
ATOM 867 C CA . SER A 1 115 ? 6.797 4.794 -4.805 1.00 95.00 115 SER A CA 1
ATOM 868 C C . SER A 1 115 ? 5.280 4.767 -4.782 1.00 95.00 115 SER A C 1
ATOM 870 O O . SER A 1 115 ? 4.636 5.262 -5.697 1.00 95.00 115 SER A O 1
ATOM 872 N N . VAL A 1 116 ? 4.703 4.216 -3.717 1.00 95.69 116 VAL A N 1
ATOM 873 C CA . VAL A 1 116 ? 3.259 4.215 -3.468 1.00 95.69 116 VAL A CA 1
ATOM 874 C C . VAL A 1 116 ? 2.989 4.826 -2.105 1.00 95.69 116 VAL A C 1
ATOM 876 O O . VAL A 1 116 ? 3.643 4.491 -1.113 1.00 95.69 116 VAL A O 1
ATOM 879 N N . LYS A 1 117 ? 1.990 5.706 -2.055 1.00 95.44 117 LYS A N 1
ATOM 880 C CA . LYS A 1 117 ? 1.446 6.248 -0.816 1.00 95.44 117 LYS A CA 1
ATOM 881 C C . LYS A 1 117 ? 0.366 5.315 -0.276 1.00 95.44 117 LYS A C 1
ATOM 883 O O . LYS A 1 117 ? -0.662 5.094 -0.918 1.00 95.44 117 LYS A O 1
ATOM 888 N N . SER A 1 118 ? 0.596 4.780 0.914 1.00 95.69 118 SER A N 1
ATOM 889 C CA . SER A 1 118 ? -0.394 4.032 1.686 1.00 95.69 118 SER A CA 1
ATOM 890 C C . SER A 1 118 ? -1.471 4.973 2.228 1.00 95.69 118 SER A C 1
ATOM 892 O O . SER A 1 118 ? -1.173 6.113 2.587 1.00 95.69 118 SER A O 1
ATOM 894 N N . LYS A 1 119 ? -2.709 4.488 2.390 1.00 94.94 119 LYS A N 1
ATOM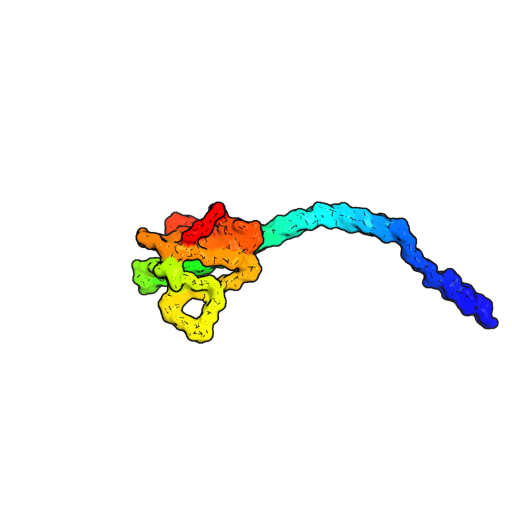 895 C CA . LYS A 1 119 ? -3.769 5.234 3.099 1.00 94.94 119 LYS A CA 1
ATOM 896 C C . LYS A 1 119 ? -3.456 5.505 4.572 1.00 94.94 119 LYS A C 1
ATOM 898 O O . LYS A 1 119 ? -4.141 6.306 5.202 1.00 94.94 119 LYS A O 1
ATOM 903 N N . SER A 1 120 ? -2.441 4.844 5.134 1.00 92.88 120 SER A N 1
ATOM 904 C CA . SER A 1 120 ? -1.887 5.190 6.448 1.00 92.88 120 SER A CA 1
ATOM 905 C C . SER A 1 120 ? -1.190 6.561 6.456 1.00 92.88 120 SER A C 1
ATOM 907 O O . SER A 1 120 ? -1.035 7.149 7.523 1.00 92.88 120 SER A O 1
ATOM 909 N N . GLY A 1 121 ? -0.782 7.065 5.283 1.00 91.25 121 GLY A N 1
ATOM 910 C CA . GLY A 1 121 ? 0.024 8.272 5.100 1.00 91.25 121 GLY A CA 1
ATOM 911 C C . GLY A 1 121 ? 1.495 8.000 4.765 1.00 91.25 121 GLY A C 1
ATOM 912 O O . GLY A 1 121 ? 2.180 8.914 4.310 1.00 91.25 121 GLY A O 1
ATOM 913 N N . ASP A 1 122 ? 1.972 6.765 4.938 1.00 93.69 122 ASP A N 1
ATOM 914 C CA . ASP A 1 122 ? 3.365 6.392 4.687 1.00 93.69 122 ASP A CA 1
ATOM 915 C C . ASP A 1 122 ? 3.666 6.170 3.195 1.00 93.69 122 ASP A C 1
ATOM 917 O O . ASP A 1 122 ? 2.841 5.631 2.451 1.00 93.69 122 ASP A O 1
ATOM 921 N N . PHE A 1 123 ? 4.885 6.513 2.766 1.00 94.69 123 PHE A N 1
ATOM 922 C CA . PHE A 1 123 ? 5.396 6.151 1.443 1.00 94.69 123 PHE A CA 1
ATOM 923 C C . PHE A 1 123 ? 6.243 4.884 1.511 1.00 94.69 123 PHE A C 1
ATOM 925 O O . PHE A 1 123 ? 7.098 4.724 2.385 1.00 94.69 123 PHE A O 1
ATOM 932 N N . TRP A 1 124 ? 6.043 4.013 0.530 1.00 95.69 124 TRP A N 1
ATOM 933 C CA . TRP A 1 124 ? 6.876 2.843 0.282 1.00 95.69 124 TRP A CA 1
ATOM 934 C C . TRP A 1 124 ? 7.511 2.996 -1.090 1.00 95.69 124 TRP A C 1
ATOM 936 O O . TRP A 1 124 ? 6.801 3.283 -2.047 1.00 95.69 124 TRP A O 1
ATOM 946 N N . LYS A 1 125 ? 8.832 2.849 -1.184 1.00 94.88 125 LYS A N 1
ATOM 947 C CA . LYS A 1 125 ? 9.592 3.088 -2.414 1.00 94.88 125 LYS A CA 1
ATOM 948 C C . LYS A 1 125 ? 10.529 1.944 -2.756 1.00 94.88 125 LYS A C 1
ATOM 950 O O . LYS A 1 125 ? 10.993 1.223 -1.870 1.00 94.88 125 LYS A O 1
ATOM 955 N N . VAL A 1 126 ? 10.853 1.844 -4.033 1.00 94.50 126 VAL A N 1
ATOM 956 C CA . VAL A 1 126 ? 11.890 0.975 -4.572 1.00 94.50 126 VAL A CA 1
ATOM 957 C C . VAL A 1 126 ? 12.636 1.693 -5.690 1.00 94.50 126 VAL A C 1
ATOM 959 O O . VAL A 1 126 ? 12.081 2.565 -6.359 1.00 94.50 126 VAL A O 1
ATOM 962 N N . THR A 1 127 ? 13.909 1.354 -5.838 1.00 93.00 127 THR A N 1
ATOM 963 C CA . THR A 1 127 ? 14.811 1.886 -6.861 1.00 93.00 127 THR A CA 1
ATOM 964 C C . THR A 1 127 ? 15.552 0.733 -7.521 1.00 93.00 127 THR A C 1
ATOM 966 O O . THR A 1 127 ? 15.662 -0.330 -6.910 1.00 93.00 127 THR A O 1
ATOM 969 N N . ASP A 1 128 ? 16.134 0.967 -8.694 1.00 86.44 128 ASP A N 1
ATOM 970 C CA . ASP A 1 128 ? 16.935 -0.009 -9.457 1.00 86.44 128 ASP A CA 1
ATOM 971 C C . ASP A 1 128 ? 18.033 -0.694 -8.617 1.00 86.44 128 ASP A C 1
ATOM 973 O O . ASP A 1 128 ? 18.289 -1.887 -8.744 1.00 86.44 128 ASP A O 1
ATOM 977 N N . SER A 1 129 ? 18.647 0.050 -7.695 1.00 78.69 129 SER A N 1
ATOM 978 C CA . SER A 1 129 ? 19.752 -0.433 -6.860 1.00 78.69 129 SER A CA 1
ATOM 979 C C . SER A 1 129 ? 19.307 -0.995 -5.498 1.00 78.69 129 SER A C 1
ATOM 981 O O . SER A 1 129 ? 20.145 -1.378 -4.679 1.00 78.69 129 SER A O 1
ATOM 983 N N . ALA A 1 130 ? 18.004 -1.004 -5.190 1.00 74.19 130 ALA A N 1
ATOM 984 C CA . ALA A 1 130 ? 17.506 -1.418 -3.879 1.00 74.19 130 ALA A CA 1
ATOM 985 C C . ALA A 1 130 ? 17.196 -2.921 -3.830 1.00 74.19 130 ALA A C 1
ATOM 987 O O . ALA A 1 130 ? 16.434 -3.444 -4.636 1.00 74.19 130 ALA A O 1
ATOM 988 N N . SER A 1 131 ? 17.676 -3.604 -2.786 1.00 74.12 131 SER A N 1
ATOM 989 C CA . SER A 1 131 ? 17.369 -5.018 -2.509 1.00 74.12 131 SER A CA 1
ATOM 990 C C . SER A 1 131 ? 15.928 -5.270 -2.029 1.00 74.12 131 SER A C 1
ATOM 992 O O . SER A 1 131 ? 15.565 -6.402 -1.704 1.00 74.12 131 SER A O 1
ATOM 994 N N . GLY A 1 132 ? 15.087 -4.233 -1.969 1.00 86.31 132 GLY A N 1
ATOM 995 C CA . GLY A 1 132 ? 13.676 -4.358 -1.631 1.00 86.31 132 GLY A CA 1
ATOM 996 C C . GLY A 1 132 ? 12.963 -3.027 -1.395 1.00 86.31 132 GLY A C 1
ATOM 997 O O . GLY A 1 132 ? 13.540 -1.944 -1.489 1.00 86.31 132 GLY A O 1
ATOM 998 N N . VAL A 1 133 ? 11.677 -3.126 -1.052 1.00 92.81 133 VAL A N 1
ATOM 999 C CA . VAL A 1 133 ? 10.817 -1.969 -0.771 1.00 92.81 133 VAL A CA 1
ATOM 1000 C C . VAL A 1 133 ? 11.136 -1.376 0.600 1.00 92.81 133 VAL A C 1
ATOM 1002 O O . VAL A 1 133 ? 11.050 -2.060 1.622 1.00 92.81 133 VAL A O 1
ATOM 1005 N N . THR A 1 134 ? 11.442 -0.082 0.627 1.00 94.19 134 THR A N 1
ATOM 1006 C CA . THR A 1 134 ? 11.811 0.669 1.833 1.00 94.19 134 THR A CA 1
ATOM 1007 C C . THR A 1 134 ? 10.771 1.732 2.167 1.00 94.19 134 THR A C 1
ATOM 1009 O O . THR A 1 134 ? 10.055 2.219 1.292 1.00 94.19 134 THR A O 1
ATOM 1012 N N . LYS A 1 135 ? 10.659 2.090 3.450 1.00 93.31 135 LYS A N 1
ATOM 1013 C CA . LYS A 1 135 ? 9.814 3.211 3.879 1.00 93.31 135 LYS A CA 1
ATOM 1014 C C . LYS A 1 135 ? 10.493 4.532 3.510 1.00 93.31 135 LYS A C 1
ATOM 1016 O O . L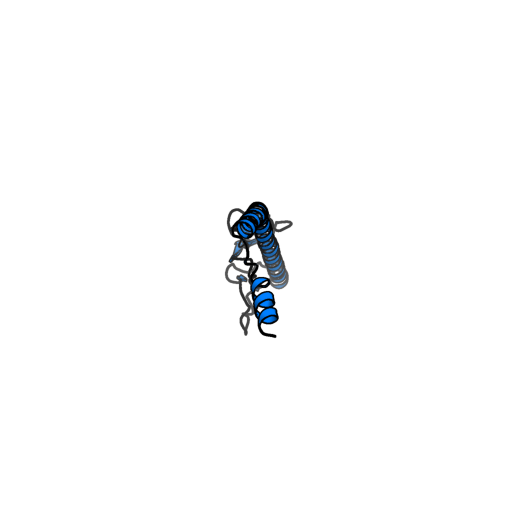YS A 1 135 ? 11.709 4.653 3.641 1.00 93.31 135 LYS A O 1
ATOM 1021 N N . ALA A 1 136 ? 9.715 5.524 3.097 1.00 88.69 136 ALA A N 1
ATOM 1022 C CA . ALA A 1 136 ? 10.188 6.863 2.773 1.00 88.69 136 ALA A CA 1
ATOM 1023 C C . ALA A 1 136 ? 9.302 7.946 3.400 1.00 88.69 136 ALA A C 1
ATOM 1025 O O . ALA A 1 136 ? 8.138 7.711 3.719 1.00 88.69 136 ALA A O 1
ATOM 1026 N N . SER A 1 137 ? 9.868 9.141 3.567 1.00 82.00 137 SER A N 1
ATOM 1027 C CA . SER A 1 137 ? 9.144 10.336 4.017 1.00 82.00 137 SER A CA 1
ATOM 1028 C C . SER A 1 137 ? 8.466 11.096 2.872 1.00 82.00 137 SER A C 1
ATOM 1030 O O . SER A 1 137 ? 7.570 11.895 3.122 1.00 82.00 137 SER A O 1
ATOM 1032 N N . THR A 1 138 ? 8.888 10.846 1.631 1.00 87.19 138 THR A N 1
ATOM 1033 C CA . THR A 1 138 ? 8.422 11.542 0.426 1.00 87.19 138 THR A CA 1
ATOM 1034 C C . THR A 1 138 ? 8.321 10.550 -0.729 1.00 87.19 138 THR A C 1
ATOM 1036 O O . THR A 1 138 ? 9.003 9.520 -0.727 1.00 87.19 138 THR A O 1
ATOM 1039 N N . ALA A 1 139 ? 7.468 10.869 -1.700 1.00 88.62 139 ALA A N 1
ATOM 1040 C CA . ALA A 1 139 ? 7.402 10.171 -2.974 1.00 88.62 139 ALA A CA 1
ATOM 1041 C C . ALA A 1 139 ? 8.726 10.266 -3.760 1.00 88.62 139 ALA A C 1
ATOM 1043 O O . ALA A 1 139 ? 9.584 11.106 -3.467 1.00 88.62 139 ALA A O 1
ATOM 1044 N N . CYS A 1 140 ? 8.851 9.386 -4.753 1.00 87.06 140 CYS A N 1
ATOM 1045 C CA . CYS A 1 140 ? 9.636 9.651 -5.955 1.00 87.06 140 CYS A CA 1
ATOM 1046 C C . CYS A 1 140 ? 9.006 10.818 -6.751 1.00 87.06 140 CYS A C 1
ATOM 1048 O O . CYS A 1 140 ? 9.718 11.332 -7.633 1.00 87.06 140 CYS A O 1
#

InterPro domains:
  IPR000983 General secretion pathway protein G-type pilin [PR00813] (15-40)
  IPR000983 General secretion pathway protein G-type pilin [PR00813] (51-69)
  IPR012902 Prokaryotic N-terminal methylation site [PF07963] (12-36)
  IPR012902 Prokaryotic N-terminal methylation site [PS00409] (14-34)
  IPR012902 Prokaryotic N-terminal methylation site [TIGR02532] (14-36)
  IPR045584 Pilin-like [SSF54523] (16-112)

Mean predicted aligned error: 7.91 Å

Secondary structure (DSSP, 8-state):
-HHHHHHHHHTS--PPPHHHHHHHHHHHHHHHHHHHHHHHHHHHHHHHHHHHHHHHHHHHHHHHHHHHHSSPPPTTSEEESPPPSS--TT-EEEPPPTTEEEEEEEEETTEEEEEEEETTS-EEEEETT-SS-EEESS--

Radius of gyration: 28.18 Å; Cα contacts (8 Å, |Δi|>4): 187; chains: 1; bounding box: 82×29×63 Å

Sequence (140 aa):
MLARIRKAMDDKDQGFTLIELLVVMIIIGILAAIAIPTFLNQRNKGYDTQAKADVRAAQTEIETWFTDNQAYPASGKVVYGPAPATPAADTIYIKKSTSTDSLAYTSTNGGYCASVKSKSGDFWKVTDSASGVTKASTAC

pLDDT: mean 89.13, std 10.0, range [57.19, 98.06]

Organism: NCBI:txid37633